Protein AF-A0A524DLZ0-F1 (afdb_monomer_lite)

Sequence (74 aa):
MPVPVGPVYEGERIRAKQMYVELGGPKVEKHFELVRVREPKEIKDGQVTIHGPDLKDMEEGGRYPIGILVEVAG

Foldseek 3Di:
DVDDDDPVCPPDDQDLVRAFEAEDDPVHPAEDEDEEEDEPVVDDPPDDDDDDDDSVRDGGSYYYYYYHYHYDY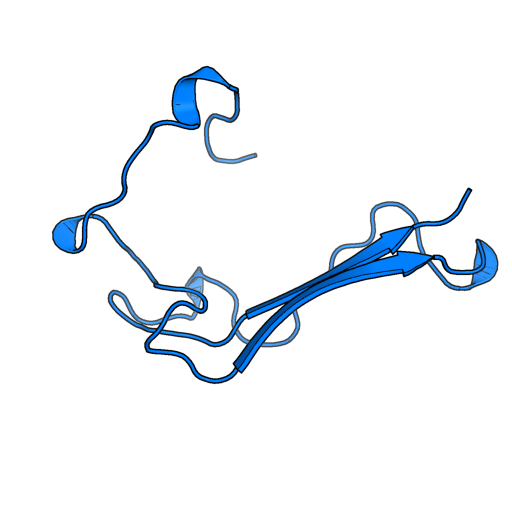D

Secondary structure (DSSP, 8-state):
--S--SGGGTT----GGG-S-EESSTT-S-EEEEEEE--TTT--TT-----S--GGGSPTT-EE-EEEEEEE--

Radius of gyration: 15.39 Å; chains: 1; bounding box: 34×28×33 Å

Structure (mmCIF, N/CA/C/O backbone):
data_AF-A0A524DLZ0-F1
#
_entry.id   AF-A0A524DLZ0-F1
#
loop_
_atom_site.group_PDB
_atom_site.id
_atom_site.type_symbol
_atom_site.label_atom_id
_atom_site.label_alt_id
_atom_site.label_comp_id
_atom_site.label_asym_id
_atom_site.label_entity_id
_atom_site.label_seq_id
_atom_site.pdbx_PDB_ins_code
_atom_site.Cartn_x
_atom_site.Cartn_y
_atom_site.Cartn_z
_atom_site.occupancy
_atom_site.B_iso_or_equiv
_atom_site.auth_seq_id
_atom_site.auth_comp_id
_atom_site.auth_asym_id
_atom_site.auth_atom_id
_atom_site.pdbx_PDB_model_num
ATOM 1 N N . MET A 1 1 ? -11.225 1.061 -13.812 1.00 82.31 1 MET A N 1
ATOM 2 C CA . MET A 1 1 ? -11.309 1.095 -12.334 1.00 82.31 1 MET A CA 1
ATOM 3 C C . MET A 1 1 ? -12.768 1.210 -11.932 1.00 82.31 1 MET A C 1
ATOM 5 O O . MET A 1 1 ? -13.491 1.896 -12.644 1.00 82.31 1 MET A O 1
ATOM 9 N N . PRO A 1 2 ? -13.203 0.545 -10.851 1.00 93.12 2 PRO A N 1
ATOM 10 C CA . PRO A 1 2 ? -14.598 0.559 -10.398 1.00 93.12 2 PRO A CA 1
ATOM 11 C C . PRO A 1 2 ? -15.008 1.863 -9.694 1.00 93.12 2 PRO A C 1
ATOM 13 O O . PRO A 1 2 ? -16.180 2.041 -9.383 1.00 93.12 2 PRO A O 1
ATOM 16 N N . VAL A 1 3 ? -14.058 2.768 -9.447 1.00 94.00 3 VAL A N 1
ATOM 17 C CA . VAL A 1 3 ? -14.274 4.067 -8.802 1.00 94.00 3 VAL A CA 1
ATOM 18 C C . VAL A 1 3 ? -13.746 5.205 -9.684 1.00 94.00 3 VAL A C 1
ATOM 20 O O . VAL A 1 3 ? -12.815 4.973 -10.469 1.00 94.00 3 VAL A O 1
ATOM 23 N N . PRO A 1 4 ? -14.313 6.424 -9.580 1.00 94.88 4 PRO A N 1
ATOM 24 C CA . PRO A 1 4 ? -13.752 7.614 -10.213 1.00 94.88 4 PRO A CA 1
ATOM 25 C C . PRO A 1 4 ? -12.330 7.884 -9.715 1.00 94.88 4 PRO A C 1
ATOM 27 O O . PRO A 1 4 ? -12.053 7.757 -8.527 1.00 94.88 4 PRO A O 1
ATOM 30 N N . VAL A 1 5 ? -11.435 8.285 -10.618 1.00 95.12 5 VAL A N 1
ATOM 31 C CA . VAL A 1 5 ? -10.057 8.669 -10.283 1.00 95.12 5 VAL A CA 1
ATOM 32 C C . VAL A 1 5 ? -9.700 9.943 -11.028 1.00 95.12 5 VAL A C 1
ATOM 34 O O . VAL A 1 5 ? -9.967 10.069 -12.222 1.00 95.12 5 VAL A O 1
ATOM 37 N N . GLY A 1 6 ? -9.106 10.895 -10.314 1.00 96.19 6 GLY A N 1
ATOM 38 C CA . GLY A 1 6 ? -8.654 12.165 -10.867 1.00 96.19 6 GLY A CA 1
ATOM 39 C C . GLY A 1 6 ? -8.271 13.172 -9.776 1.00 96.19 6 GLY A C 1
ATOM 40 O O . GLY A 1 6 ? -8.642 12.974 -8.618 1.00 96.19 6 GLY A O 1
ATOM 41 N N . PRO A 1 7 ? -7.581 14.274 -10.133 1.00 97.12 7 PRO A N 1
ATOM 42 C CA . PRO A 1 7 ? -7.057 15.252 -9.167 1.00 97.12 7 PRO A CA 1
ATOM 43 C C . PRO A 1 7 ? -8.125 15.905 -8.281 1.00 97.12 7 PRO A C 1
ATOM 45 O O . PRO A 1 7 ? -7.855 16.293 -7.152 1.00 97.12 7 PRO A O 1
ATOM 48 N N . VAL A 1 8 ? -9.367 15.990 -8.771 1.00 97.25 8 VAL A N 1
ATOM 49 C CA . VAL A 1 8 ? -10.505 16.553 -8.025 1.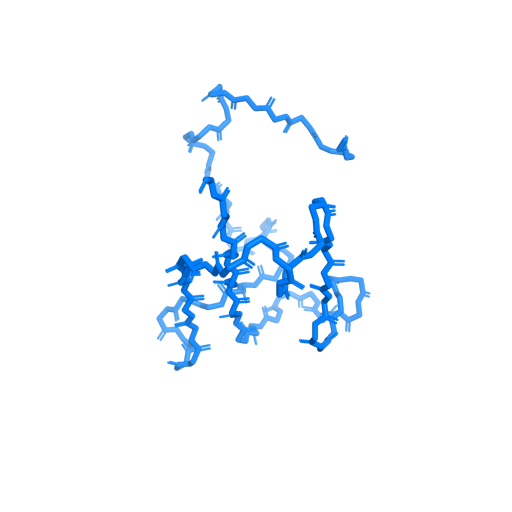00 97.25 8 VAL A CA 1
ATOM 50 C C . VAL A 1 8 ? -10.804 15.810 -6.713 1.00 97.25 8 VAL A C 1
ATOM 52 O O . VAL A 1 8 ? -11.398 16.395 -5.812 1.00 97.25 8 VAL A O 1
ATOM 55 N N . TYR A 1 9 ? -10.373 14.550 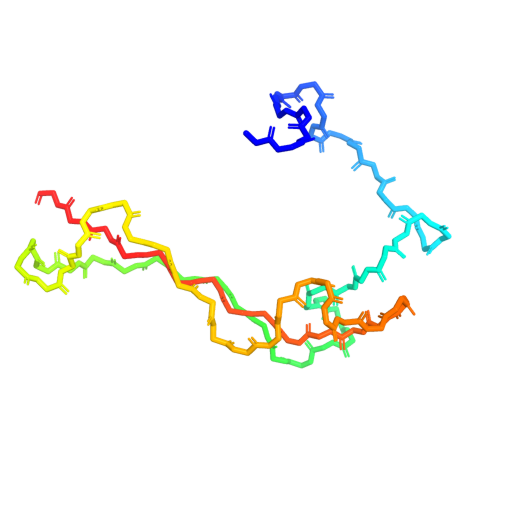-6.583 1.00 95.94 9 TYR A N 1
ATOM 56 C CA . TYR A 1 9 ? -10.629 13.711 -5.409 1.00 95.94 9 TYR A CA 1
ATOM 57 C C . TYR A 1 9 ? -9.457 13.664 -4.408 1.00 95.94 9 TYR A C 1
ATOM 59 O O . TYR A 1 9 ? -9.607 13.082 -3.341 1.00 95.94 9 TYR A O 1
ATOM 67 N N . GLU A 1 10 ? -8.304 14.289 -4.692 1.00 96.62 10 GLU A N 1
ATOM 68 C CA . GLU A 1 10 ? -7.106 14.222 -3.825 1.00 96.62 10 GLU A CA 1
ATOM 69 C C . GLU A 1 10 ? -7.348 14.794 -2.415 1.00 96.62 10 GLU A C 1
ATOM 71 O O . GLU A 1 10 ? -6.817 14.292 -1.428 1.00 96.62 10 GLU A O 1
ATOM 76 N N . GLY A 1 11 ? -8.195 15.823 -2.306 1.00 96.81 11 GLY A N 1
ATOM 77 C CA . GLY A 1 11 ? -8.556 16.450 -1.031 1.00 96.81 11 GLY A CA 1
ATOM 78 C C . GLY A 1 11 ? -9.655 15.727 -0.242 1.00 96.81 11 GLY A C 1
ATOM 79 O O . GLY A 1 11 ? -10.099 16.243 0.789 1.00 96.81 11 GLY A O 1
ATOM 80 N N . GLU A 1 12 ? -10.149 14.580 -0.718 1.00 96.25 12 GLU A N 1
ATOM 81 C CA . GLU A 1 12 ? -11.180 13.817 -0.019 1.00 96.25 12 GLU A CA 1
ATOM 82 C C . GLU A 1 12 ? -10.648 13.258 1.307 1.00 96.25 12 GLU A C 1
ATOM 84 O O . GLU A 1 12 ? -9.557 12.700 1.401 1.00 96.25 12 GLU A O 1
ATOM 89 N N . ARG A 1 13 ? -11.455 13.380 2.365 1.00 96.44 13 ARG A N 1
ATOM 90 C CA . ARG A 1 13 ? -11.137 12.821 3.679 1.00 96.44 13 ARG A CA 1
ATOM 91 C C . ARG A 1 13 ? -12.132 11.736 4.060 1.00 96.44 13 ARG A C 1
ATOM 93 O O . ARG A 1 13 ? -13.295 12.034 4.334 1.00 96.44 13 ARG A O 1
ATOM 100 N N . ILE A 1 14 ? -11.635 10.514 4.230 1.00 96.06 14 ILE A N 1
ATOM 101 C CA . ILE A 1 14 ? -12.405 9.380 4.752 1.00 96.06 14 ILE A CA 1
ATOM 102 C C . ILE A 1 14 ? -12.413 9.448 6.286 1.00 96.06 14 ILE A C 1
ATOM 104 O O . ILE A 1 14 ? -11.373 9.360 6.941 1.00 96.06 14 ILE A O 1
ATOM 108 N N . ARG A 1 15 ? -13.587 9.662 6.892 1.00 95.56 15 ARG A N 1
ATOM 109 C CA . ARG A 1 15 ? -13.751 9.658 8.361 1.00 95.56 15 ARG A CA 1
ATOM 110 C C . ARG A 1 15 ? -13.982 8.233 8.860 1.00 95.56 15 ARG A C 1
ATOM 112 O O . ARG A 1 15 ? -14.458 7.395 8.111 1.00 95.56 15 ARG A O 1
ATOM 119 N N . ALA A 1 16 ? -13.766 7.985 10.154 1.00 92.94 16 ALA A N 1
ATOM 120 C CA . ALA A 1 16 ? -13.898 6.647 10.747 1.00 92.94 16 ALA A CA 1
ATOM 121 C C . ALA A 1 16 ? -15.243 5.948 10.456 1.00 92.94 16 ALA A C 1
ATOM 123 O O . ALA A 1 16 ? -15.261 4.751 10.220 1.00 92.94 16 ALA A O 1
ATOM 124 N N . LYS A 1 17 ? -16.361 6.691 10.417 1.00 95.75 17 LYS A N 1
ATOM 125 C CA . LYS A 1 17 ? -17.693 6.140 10.089 1.00 95.75 17 LYS A CA 1
ATOM 126 C C . LYS A 1 17 ? -17.883 5.769 8.607 1.00 95.75 17 LYS A C 1
ATOM 128 O O . LYS A 1 17 ? -18.896 5.177 8.273 1.00 95.75 17 LYS A O 1
ATOM 133 N N . GLN A 1 18 ? -16.978 6.203 7.732 1.00 97.00 18 GLN A N 1
ATOM 134 C CA . GLN A 1 18 ? -17.005 5.981 6.279 1.00 97.00 18 GLN A CA 1
ATOM 135 C C . GLN A 1 18 ? -15.894 5.017 5.827 1.00 97.00 18 GLN A C 1
ATOM 137 O O . GLN A 1 18 ? -15.815 4.680 4.651 1.00 97.00 18 GLN A O 1
ATOM 142 N N . MET A 1 19 ? -14.998 4.631 6.735 1.00 96.12 19 MET A N 1
ATOM 143 C CA . MET A 1 19 ? -13.844 3.792 6.444 1.00 96.12 19 MET A CA 1
ATOM 144 C C . MET A 1 19 ? -14.253 2.322 6.501 1.00 96.12 19 MET A C 1
ATOM 146 O O . MET A 1 19 ? -14.750 1.876 7.530 1.00 96.12 19 MET A O 1
ATOM 150 N N . TYR A 1 20 ? -13.986 1.572 5.432 1.00 96.81 20 TYR A N 1
ATOM 151 C CA . TYR A 1 20 ? -14.180 0.122 5.431 1.00 96.81 20 TYR A CA 1
ATOM 152 C C . TYR A 1 20 ? -13.026 -0.597 6.141 1.00 96.81 20 TYR A C 1
ATOM 154 O O . TYR A 1 20 ? -13.258 -1.344 7.079 1.00 96.81 20 TYR A O 1
ATOM 162 N N . VAL A 1 21 ? -11.776 -0.312 5.767 1.00 96.88 21 VAL A N 1
ATOM 163 C CA . VAL A 1 21 ? -10.566 -0.837 6.426 1.00 96.88 21 VAL A CA 1
ATOM 164 C C . VAL A 1 21 ? -9.482 0.236 6.510 1.00 96.88 21 VAL A C 1
ATOM 166 O O . VAL A 1 21 ? -9.445 1.153 5.688 1.00 96.88 21 VAL A O 1
ATOM 169 N N . GLU A 1 22 ? -8.587 0.112 7.490 1.00 96.69 22 GLU A N 1
ATOM 170 C CA . GLU A 1 22 ? -7.350 0.899 7.591 1.00 96.69 22 GLU A CA 1
ATOM 171 C C . GLU A 1 22 ? -6.160 0.012 7.194 1.00 96.69 22 GLU A C 1
ATOM 173 O O . GLU A 1 22 ? -5.923 -1.031 7.807 1.00 96.69 22 GLU A O 1
ATOM 178 N N . LEU A 1 23 ? -5.405 0.413 6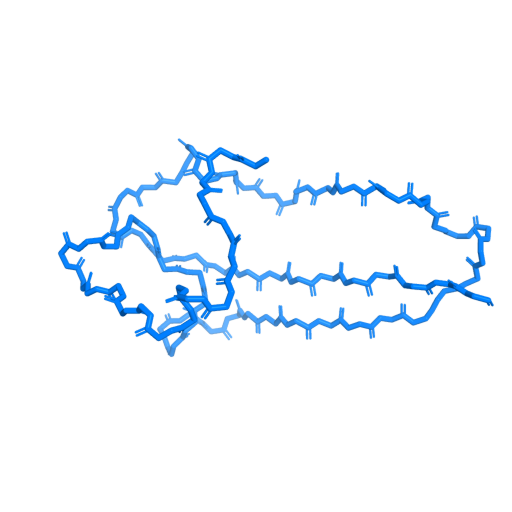.172 1.00 96.94 23 LEU A N 1
ATOM 179 C CA . LEU A 1 23 ? -4.201 -0.294 5.732 1.00 96.94 23 LEU A CA 1
ATOM 180 C C . LEU A 1 23 ? -2.972 0.493 6.201 1.00 96.94 23 LEU A C 1
ATOM 182 O O . LEU A 1 23 ? -2.703 1.585 5.705 1.00 96.94 23 LEU A O 1
ATOM 186 N N . GLY A 1 24 ? -2.239 -0.039 7.179 1.00 96.19 24 GLY A N 1
ATOM 187 C CA . GLY A 1 24 ? -1.136 0.670 7.831 1.00 96.19 24 GLY A CA 1
ATOM 188 C C . GLY A 1 24 ? -1.599 1.702 8.869 1.00 96.19 24 GLY A C 1
ATOM 189 O O . GLY A 1 24 ? -2.517 1.453 9.652 1.00 96.19 24 GLY A O 1
ATOM 190 N N . GLY A 1 25 ? -0.923 2.851 8.911 1.00 92.94 25 GLY A N 1
ATOM 191 C CA . GLY A 1 25 ? -1.196 3.921 9.871 1.00 92.94 25 GLY A CA 1
ATOM 192 C C . GLY A 1 25 ? -0.554 3.699 11.251 1.00 92.94 25 GLY A C 1
ATOM 193 O O . GLY A 1 25 ? 0.066 2.666 11.507 1.00 92.94 25 GLY A O 1
ATOM 194 N N . PRO A 1 26 ? -0.707 4.653 12.192 1.00 93.81 26 PRO A N 1
ATOM 195 C CA . PRO A 1 26 ? 0.020 4.651 13.471 1.00 93.81 26 PRO A CA 1
ATOM 196 C C . PRO A 1 26 ? -0.273 3.452 14.381 1.00 93.81 26 PRO A C 1
ATOM 198 O O . PRO A 1 26 ? 0.454 3.204 15.339 1.00 93.81 26 PRO A O 1
ATOM 201 N N . LYS A 1 27 ? -1.376 2.743 14.126 1.00 93.81 27 LYS A N 1
ATOM 202 C CA . LYS A 1 27 ? -1.836 1.599 14.923 1.00 93.81 27 LYS A CA 1
ATOM 203 C C . LYS A 1 27 ? -1.412 0.251 14.341 1.00 93.81 27 LYS A C 1
ATOM 205 O O . LYS A 1 27 ? -1.719 -0.776 14.938 1.00 93.81 27 LYS A O 1
ATOM 210 N N . VAL A 1 28 ? -0.736 0.249 13.195 1.00 96.88 28 VAL A N 1
ATOM 211 C CA . VAL A 1 28 ? -0.242 -0.954 12.528 1.00 96.88 28 VAL A CA 1
ATOM 212 C C . VAL A 1 28 ? 1.271 -0.840 12.421 1.00 96.88 28 VAL A C 1
ATOM 214 O O . VAL A 1 28 ? 1.790 -0.059 11.635 1.00 96.88 28 VAL A O 1
ATOM 217 N N . GLU A 1 29 ? 1.991 -1.634 13.210 1.00 96.31 29 GLU A N 1
ATOM 218 C CA . GLU A 1 29 ? 3.455 -1.548 13.319 1.00 96.31 29 GLU A CA 1
ATOM 219 C C . GLU A 1 29 ? 4.175 -1.766 11.977 1.00 96.31 29 GLU A C 1
ATOM 221 O O . GLU A 1 29 ? 5.173 -1.112 11.688 1.00 96.31 29 GLU A O 1
ATOM 226 N N . LYS A 1 30 ? 3.664 -2.677 11.140 1.00 96.19 30 LYS A N 1
ATOM 227 C CA . LYS A 1 30 ? 4.308 -3.097 9.889 1.00 96.19 30 LYS A CA 1
ATOM 228 C C . LYS A 1 30 ? 3.539 -2.584 8.681 1.00 96.19 30 LYS A C 1
ATOM 230 O O . LYS A 1 30 ? 2.498 -3.136 8.332 1.00 96.19 30 LYS A O 1
ATOM 235 N N . HIS A 1 31 ? 4.072 -1.565 8.026 1.00 97.56 31 HIS A N 1
ATOM 236 C CA . HIS A 1 31 ? 3.602 -1.115 6.722 1.00 97.56 31 HIS A CA 1
ATOM 237 C C . HIS A 1 31 ? 4.726 -0.396 5.974 1.00 97.56 31 HIS A C 1
ATOM 239 O O . HIS A 1 31 ? 5.571 0.239 6.603 1.00 97.56 31 HIS A O 1
ATOM 245 N N . PHE A 1 32 ? 4.770 -0.525 4.649 1.00 97.88 32 PHE A N 1
ATOM 246 C CA . PHE A 1 32 ? 5.774 0.154 3.829 1.00 97.88 32 PHE A CA 1
ATOM 247 C C . PHE A 1 32 ? 5.318 0.337 2.380 1.00 97.88 32 PHE A C 1
ATOM 249 O O . PHE A 1 32 ? 4.471 -0.397 1.869 1.00 97.88 32 PHE A O 1
ATOM 256 N N . GLU A 1 33 ? 5.976 1.267 1.700 1.00 98.12 33 GLU A N 1
ATOM 257 C CA . GLU A 1 33 ? 5.995 1.386 0.246 1.00 98.12 33 GLU A CA 1
ATOM 258 C C . GLU A 1 33 ? 7.452 1.426 -0.228 1.00 98.12 33 GLU A C 1
ATOM 260 O O . GLU A 1 33 ? 8.318 2.000 0.435 1.00 98.12 33 GLU A O 1
ATOM 265 N N . LEU A 1 34 ? 7.752 0.741 -1.331 1.00 98.38 34 LEU A N 1
ATOM 266 C CA . LEU A 1 34 ? 9.106 0.629 -1.858 1.00 98.38 34 LEU A CA 1
ATOM 267 C C . LEU A 1 34 ? 9.089 0.549 -3.382 1.00 98.38 34 LEU A C 1
ATOM 269 O O . LEU A 1 34 ? 8.427 -0.309 -3.963 1.00 98.38 34 LEU A O 1
ATOM 273 N N . VAL A 1 35 ? 9.905 1.390 -4.015 1.00 98.56 35 VAL A N 1
ATOM 274 C CA . VAL A 1 35 ? 10.197 1.312 -5.449 1.00 98.56 35 VAL A CA 1
ATOM 275 C C . VAL A 1 35 ? 11.580 0.693 -5.644 1.00 98.56 35 VAL A C 1
ATOM 277 O O . VAL A 1 35 ? 12.536 1.086 -4.971 1.00 98.56 35 VAL A O 1
ATOM 280 N N . ARG A 1 36 ? 11.710 -0.276 -6.557 1.00 98.00 36 ARG A N 1
ATOM 281 C CA . ARG A 1 36 ? 12.995 -0.910 -6.895 1.00 98.00 36 ARG A CA 1
ATOM 282 C C . ARG A 1 36 ? 13.201 -0.987 -8.398 1.00 98.00 36 ARG A C 1
ATOM 284 O O . ARG A 1 36 ? 12.318 -1.419 -9.128 1.00 98.00 36 ARG A O 1
ATOM 291 N N . VAL A 1 37 ? 14.407 -0.644 -8.836 1.00 97.81 37 VAL A N 1
ATOM 292 C CA . VAL A 1 37 ? 14.844 -0.907 -10.209 1.00 97.81 37 VAL A CA 1
ATOM 293 C C . VAL A 1 37 ? 15.234 -2.381 -10.337 1.00 97.81 37 VAL A C 1
ATOM 295 O O . VAL A 1 37 ? 15.914 -2.915 -9.453 1.00 97.81 37 VAL A O 1
ATOM 298 N N . ARG A 1 38 ? 14.802 -3.028 -11.420 1.00 97.31 38 ARG A N 1
ATOM 299 C CA . ARG A 1 38 ? 15.115 -4.419 -11.779 1.00 97.31 38 ARG A CA 1
ATOM 300 C C . ARG A 1 38 ? 15.645 -4.514 -13.197 1.00 97.31 38 ARG A C 1
ATOM 302 O O . ARG A 1 38 ? 15.431 -3.616 -14.009 1.00 97.31 38 ARG A O 1
ATOM 309 N N . GLU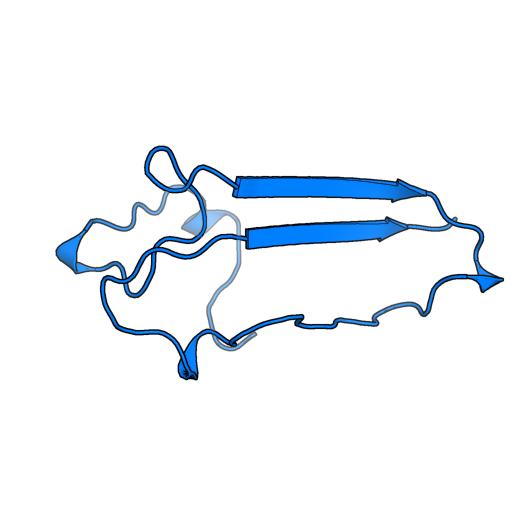 A 1 39 ? 16.316 -5.620 -13.504 1.00 97.25 39 GLU A N 1
ATOM 310 C CA . GLU A 1 39 ? 16.623 -5.916 -14.900 1.00 97.25 39 GLU A CA 1
ATOM 311 C C . GLU A 1 39 ? 15.321 -6.243 -15.660 1.00 97.25 39 GLU A C 1
ATOM 313 O O . GLU A 1 39 ? 14.464 -6.941 -15.113 1.00 97.25 39 GLU A O 1
ATOM 318 N N . PRO A 1 40 ? 15.163 -5.833 -16.935 1.00 95.19 40 PRO A N 1
ATOM 319 C CA . PRO A 1 40 ? 13.934 -6.080 -17.701 1.00 95.19 40 PRO A CA 1
ATOM 320 C C . PRO A 1 40 ? 13.512 -7.554 -17.778 1.00 95.19 40 PRO A C 1
ATOM 322 O O . PRO A 1 40 ? 12.335 -7.861 -17.914 1.00 95.19 40 PRO A O 1
ATOM 325 N N . LYS A 1 41 ? 14.474 -8.479 -17.686 1.00 96.31 41 LYS A N 1
ATOM 326 C CA . LYS A 1 41 ? 14.230 -9.929 -17.716 1.00 96.31 41 LYS A CA 1
ATOM 327 C C . LYS A 1 41 ? 13.663 -10.492 -16.404 1.00 96.31 41 LYS A C 1
ATOM 329 O O . LYS A 1 41 ? 13.201 -11.628 -16.393 1.00 96.31 41 LYS A O 1
ATOM 334 N N . GLU A 1 42 ? 13.763 -9.745 -15.305 1.00 95.56 42 GLU A N 1
ATOM 335 C CA . GLU A 1 42 ? 13.353 -10.180 -13.963 1.00 95.56 42 GLU A CA 1
ATOM 336 C C . GLU A 1 42 ? 11.899 -9.824 -13.639 1.00 95.56 42 GLU A C 1
ATOM 338 O O . GLU A 1 42 ? 11.343 -10.377 -12.692 1.00 95.56 42 GLU A O 1
ATOM 343 N N . ILE A 1 43 ? 11.279 -8.926 -14.410 1.00 96.38 43 ILE A N 1
ATOM 344 C CA . ILE A 1 43 ? 9.919 -8.442 -14.157 1.00 96.38 43 ILE A CA 1
ATOM 345 C C . ILE A 1 43 ? 9.022 -8.637 -15.375 1.00 96.38 43 ILE A C 1
ATOM 347 O O . ILE A 1 43 ? 9.472 -8.639 -16.519 1.00 96.38 43 ILE A O 1
ATOM 351 N N . LYS A 1 44 ? 7.720 -8.784 -15.127 1.00 97.00 44 LYS A N 1
ATOM 352 C CA . LYS A 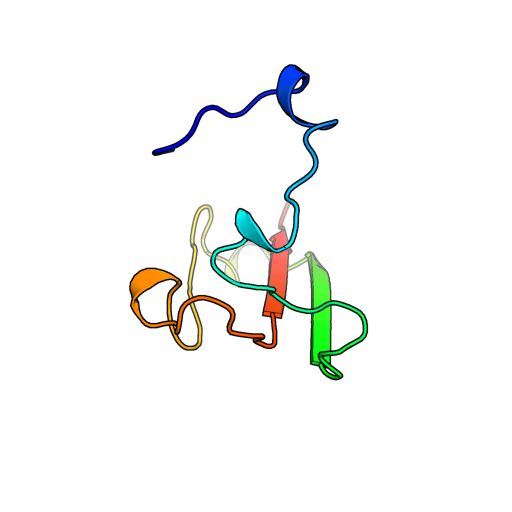1 44 ? 6.698 -8.824 -16.171 1.00 97.00 44 LYS A CA 1
ATOM 353 C C . LYS A 1 44 ? 5.919 -7.516 -16.156 1.00 97.00 44 LYS A C 1
ATOM 355 O O . LYS A 1 44 ? 5.233 -7.220 -15.180 1.00 97.00 44 LYS A O 1
ATOM 360 N N . ASP A 1 45 ? 5.999 -6.773 -17.254 1.00 96.88 45 ASP A N 1
ATOM 361 C CA . ASP A 1 45 ? 5.268 -5.516 -17.400 1.00 96.88 45 ASP A CA 1
ATOM 362 C C . ASP A 1 45 ? 3.754 -5.709 -17.186 1.00 96.88 45 ASP A C 1
ATOM 364 O O . ASP A 1 45 ? 3.158 -6.699 -17.628 1.00 96.88 45 ASP A O 1
ATOM 368 N N . GLY A 1 46 ? 3.153 -4.782 -16.440 1.00 96.00 46 GLY A N 1
ATOM 369 C CA . GLY A 1 46 ? 1.740 -4.802 -16.054 1.00 96.00 46 GLY A CA 1
ATOM 370 C C . GLY A 1 46 ? 1.318 -5.909 -15.076 1.00 96.00 46 GLY A C 1
ATOM 371 O O . GLY A 1 46 ? 0.124 -6.032 -14.793 1.00 96.00 46 GLY A O 1
ATOM 372 N N . GLN A 1 47 ? 2.236 -6.734 -14.558 1.00 97.56 47 GLN A N 1
ATOM 373 C CA . GLN A 1 47 ? 1.887 -7.750 -13.564 1.00 97.56 47 GLN A CA 1
ATOM 374 C C . GLN A 1 47 ? 1.525 -7.107 -12.220 1.00 97.56 47 GLN A C 1
ATOM 376 O O . GLN A 1 47 ? 2.277 -6.308 -11.672 1.00 97.56 47 GLN A O 1
ATOM 381 N N . VAL A 1 48 ? 0.392 -7.528 -11.656 1.00 97.38 48 VAL A N 1
ATOM 382 C CA . VAL A 1 48 ? -0.051 -7.152 -10.309 1.00 97.38 48 VAL A CA 1
ATOM 383 C C . VAL A 1 48 ? -0.364 -8.425 -9.529 1.00 97.38 48 VAL A C 1
ATOM 385 O O . VAL A 1 48 ? -1.070 -9.304 -10.029 1.00 97.38 48 VAL A O 1
ATOM 388 N N . THR A 1 49 ? 0.163 -8.537 -8.312 1.00 97.38 49 THR A N 1
ATOM 389 C CA . THR A 1 49 ? -0.096 -9.654 -7.394 1.00 97.38 49 THR A CA 1
ATOM 390 C C . THR A 1 49 ? -0.544 -9.133 -6.032 1.00 97.38 49 THR A C 1
ATOM 392 O O . THR A 1 49 ? -0.178 -8.036 -5.618 1.00 97.38 49 THR A O 1
ATOM 395 N N . ILE A 1 50 ? -1.345 -9.933 -5.329 1.00 97.31 50 ILE A N 1
ATOM 396 C CA . ILE A 1 50 ? -1.756 -9.680 -3.945 1.00 97.31 50 ILE A CA 1
ATOM 397 C C . ILE A 1 50 ? -1.260 -10.860 -3.111 1.00 97.31 50 ILE A C 1
ATOM 399 O O . ILE A 1 50 ? -1.569 -12.013 -3.413 1.00 97.31 50 ILE A O 1
ATOM 403 N N . HIS A 1 51 ? -0.468 -10.573 -2.078 1.00 97.00 51 HIS A N 1
ATOM 404 C CA . HIS A 1 51 ? 0.021 -11.565 -1.123 1.00 97.00 51 HIS A CA 1
ATOM 405 C C . HIS A 1 51 ? -0.648 -11.320 0.231 1.00 97.00 51 HIS A C 1
ATOM 407 O O . HIS A 1 51 ? -0.312 -10.361 0.922 1.00 97.00 51 HIS A O 1
ATOM 413 N N . GLY A 1 52 ? -1.591 -12.185 0.602 1.00 95.81 52 GLY A N 1
ATOM 414 C CA . GLY A 1 52 ? -2.459 -11.991 1.766 1.00 95.81 52 GLY A CA 1
ATOM 415 C C . GLY A 1 52 ? -3.930 -11.831 1.364 1.00 95.81 52 GLY A C 1
ATOM 416 O O . GLY A 1 52 ? -4.263 -12.080 0.203 1.00 95.81 52 GLY A O 1
ATOM 417 N N . PRO A 1 53 ? -4.812 -11.472 2.313 1.00 96.12 53 PRO A N 1
ATOM 418 C CA . PRO A 1 53 ? -6.230 -11.275 2.033 1.00 96.12 53 PRO A CA 1
ATOM 419 C C . PRO A 1 53 ? -6.450 -10.068 1.116 1.00 96.12 53 PRO A C 1
ATOM 421 O O . PRO A 1 53 ? -5.756 -9.056 1.218 1.00 96.12 53 PRO A O 1
ATOM 424 N N . ASP A 1 54 ? -7.437 -10.182 0.235 1.00 96.12 54 ASP A N 1
ATOM 425 C CA . ASP A 1 54 ? -7.944 -9.076 -0.574 1.00 96.12 54 ASP A CA 1
ATOM 426 C C . ASP A 1 54 ? -9.006 -8.296 0.226 1.00 96.12 54 ASP A C 1
ATOM 428 O O . ASP A 1 54 ? -9.525 -8.789 1.228 1.00 96.12 54 ASP A O 1
ATOM 432 N N . LEU A 1 55 ? -9.367 -7.086 -0.208 1.00 94.81 55 LEU A N 1
ATOM 433 C CA . LEU A 1 55 ? -10.284 -6.197 0.523 1.00 94.81 55 LEU A CA 1
ATOM 434 C C . LEU A 1 55 ? -11.635 -6.849 0.844 1.00 94.81 55 LEU A C 1
ATOM 436 O O . LEU A 1 55 ? -12.202 -6.592 1.899 1.00 94.81 55 LEU A O 1
ATOM 440 N N . LYS A 1 56 ? -12.144 -7.704 -0.051 1.00 94.44 56 LYS A N 1
ATOM 441 C CA . LYS A 1 56 ? -13.421 -8.419 0.129 1.00 94.44 56 LYS A CA 1
ATOM 442 C C . LYS A 1 56 ? -13.395 -9.466 1.250 1.00 94.44 56 LYS A C 1
ATOM 444 O O . LYS A 1 56 ? -14.456 -9.887 1.698 1.00 94.44 56 LYS A O 1
ATOM 449 N N . ASP A 1 57 ? -12.202 -9.901 1.650 1.00 96.31 57 ASP A N 1
ATOM 450 C CA . ASP A 1 57 ? -11.977 -10.936 2.660 1.00 96.31 57 ASP A CA 1
ATOM 451 C C . ASP A 1 57 ? -11.615 -10.322 4.030 1.00 96.31 57 ASP A C 1
ATOM 453 O O . ASP A 1 57 ? -11.329 -11.044 4.984 1.00 96.31 57 ASP A O 1
ATOM 457 N N . MET A 1 58 ? -11.594 -8.987 4.129 1.00 97.06 58 MET A N 1
ATOM 458 C CA . MET A 1 58 ? -11.284 -8.243 5.350 1.00 97.06 58 MET A CA 1
ATOM 459 C C . MET A 1 58 ? -12.550 -7.868 6.129 1.00 97.06 58 MET A C 1
ATOM 461 O O . MET A 1 58 ? -13.626 -7.684 5.566 1.00 97.06 58 MET A O 1
ATOM 465 N N . GLU A 1 59 ? -12.408 -7.716 7.443 1.00 97.44 59 GLU A N 1
ATOM 466 C CA . GLU A 1 59 ? -13.485 -7.293 8.333 1.00 97.44 59 GLU A CA 1
ATOM 467 C C . GLU A 1 59 ? -13.662 -5.772 8.292 1.00 97.44 59 GLU A C 1
ATOM 469 O O . GLU A 1 59 ? -12.693 -5.009 8.373 1.00 97.44 59 GLU A O 1
ATOM 474 N N . GLU A 1 60 ? -14.917 -5.324 8.222 1.00 97.00 60 GLU A N 1
ATOM 475 C CA . GLU A 1 60 ? -15.261 -3.904 8.281 1.00 97.00 60 GLU A CA 1
ATOM 476 C C . GLU A 1 60 ? -14.817 -3.283 9.620 1.00 97.00 60 GLU A C 1
ATOM 478 O O . GLU A 1 60 ? -15.055 -3.818 10.703 1.00 97.00 60 GLU A O 1
ATOM 483 N N . GLY A 1 61 ? -14.143 -2.137 9.546 1.00 95.62 61 GLY A N 1
ATOM 484 C CA . GLY A 1 61 ? -13.490 -1.464 10.668 1.00 95.62 61 GLY A CA 1
ATOM 485 C C . GLY A 1 61 ? -12.125 -2.048 11.057 1.00 95.62 61 GLY A C 1
ATOM 486 O O . GLY A 1 61 ? -11.479 -1.513 11.966 1.00 95.62 61 GLY A O 1
ATOM 487 N N . GLY A 1 62 ? -11.673 -3.112 10.385 1.00 95.94 62 GLY A N 1
ATOM 488 C CA . GLY A 1 62 ? -10.400 -3.778 10.640 1.00 95.94 62 GLY A CA 1
ATOM 489 C C . GLY A 1 62 ? -9.172 -2.937 10.273 1.00 95.94 62 GLY A C 1
ATOM 490 O O . GLY A 1 62 ? -9.238 -1.985 9.487 1.00 95.94 62 GLY A O 1
ATOM 491 N N . ARG A 1 63 ? -8.023 -3.303 10.858 1.00 96.88 63 ARG A N 1
ATOM 492 C CA . ARG A 1 63 ? -6.710 -2.708 10.567 1.00 96.88 63 ARG A CA 1
ATOM 493 C C . ARG A 1 63 ? -5.728 -3.781 10.132 1.00 96.88 63 ARG A C 1
ATOM 495 O O . ARG A 1 63 ? -5.535 -4.749 10.865 1.00 96.88 63 ARG A O 1
ATOM 502 N N . TYR A 1 64 ? -5.073 -3.581 8.996 1.00 97.31 64 TYR A N 1
ATOM 503 C CA . TYR A 1 64 ? -4.214 -4.596 8.386 1.00 97.31 64 TYR A CA 1
ATOM 504 C C . TYR A 1 64 ? -2.850 -4.020 7.983 1.00 97.31 64 TYR A C 1
ATOM 506 O O . TYR A 1 64 ? -2.764 -2.844 7.618 1.00 97.31 64 TYR A O 1
ATOM 514 N N . PRO A 1 65 ? -1.766 -4.818 8.041 1.00 97.38 65 PRO A N 1
ATOM 515 C CA . PRO A 1 65 ? -0.486 -4.438 7.451 1.00 97.38 65 PRO A CA 1
ATOM 516 C C . PRO A 1 65 ? -0.602 -4.349 5.926 1.00 97.38 65 PRO A C 1
ATOM 518 O O . PRO A 1 65 ? -1.330 -5.122 5.306 1.00 97.38 65 PRO A O 1
ATOM 521 N N . ILE A 1 66 ? 0.152 -3.432 5.320 1.00 97.88 66 ILE A N 1
ATOM 522 C CA . ILE A 1 66 ? 0.237 -3.276 3.864 1.00 97.88 66 ILE A CA 1
ATOM 523 C C . ILE A 1 66 ? 1.690 -3.112 3.427 1.00 97.88 66 ILE A C 1
ATOM 525 O O . ILE A 1 66 ? 2.470 -2.409 4.069 1.00 97.88 66 ILE A O 1
ATOM 529 N N . GLY A 1 67 ? 2.047 -3.765 2.326 1.00 98.19 67 GLY A N 1
ATOM 530 C CA . GLY A 1 67 ? 3.308 -3.558 1.629 1.00 98.19 67 GLY A CA 1
ATOM 531 C C . GLY A 1 67 ? 3.032 -3.264 0.163 1.00 98.19 67 GLY A C 1
ATOM 532 O O . GLY A 1 67 ? 2.394 -4.075 -0.506 1.00 98.19 67 GLY A O 1
ATOM 533 N N . ILE A 1 68 ? 3.512 -2.126 -0.333 1.00 98.44 68 ILE A N 1
ATOM 534 C CA . ILE A 1 68 ? 3.440 -1.775 -1.754 1.00 98.44 68 ILE A CA 1
ATOM 535 C C . ILE A 1 68 ? 4.850 -1.889 -2.328 1.00 98.44 68 ILE A C 1
ATOM 537 O O . ILE A 1 68 ? 5.722 -1.088 -2.001 1.00 98.44 68 ILE A O 1
ATOM 541 N N . LEU A 1 69 ? 5.083 -2.896 -3.168 1.00 98.25 69 LEU A N 1
ATOM 542 C CA . LEU A 1 69 ? 6.332 -3.051 -3.908 1.00 98.25 69 LEU A CA 1
ATOM 543 C C . LEU A 1 69 ? 6.078 -2.717 -5.376 1.00 98.25 69 LEU A C 1
ATOM 545 O O . LEU A 1 69 ? 5.321 -3.416 -6.046 1.00 98.25 69 LEU A O 1
ATOM 549 N N . VAL A 1 70 ? 6.725 -1.664 -5.866 1.00 98.44 70 VAL A N 1
ATOM 550 C CA . VAL A 1 70 ? 6.697 -1.280 -7.279 1.00 98.44 70 VAL A CA 1
ATOM 551 C C . VAL A 1 70 ? 8.061 -1.580 -7.880 1.00 98.44 70 VAL A C 1
ATOM 553 O O . VAL A 1 70 ? 9.071 -0.997 -7.483 1.00 98.44 70 VAL A O 1
ATOM 556 N N . GLU A 1 71 ? 8.100 -2.497 -8.838 1.00 98.19 71 GLU A N 1
ATOM 557 C CA . GLU A 1 71 ? 9.322 -2.829 -9.564 1.00 98.19 71 GLU A CA 1
ATOM 558 C C . GLU A 1 71 ? 9.286 -2.183 -10.947 1.00 98.19 71 GLU A C 1
ATOM 560 O O . GLU A 1 71 ? 8.303 -2.307 -11.676 1.00 98.19 71 GLU A O 1
ATOM 565 N N . VAL A 1 72 ? 10.350 -1.457 -11.286 1.00 97.94 72 VAL A N 1
ATOM 566 C CA . VAL A 1 72 ? 10.471 -0.709 -12.543 1.00 97.94 72 VAL A CA 1
ATOM 567 C C . VAL A 1 72 ? 11.710 -1.157 -13.312 1.00 97.94 72 VAL A C 1
ATOM 569 O O . VAL A 1 72 ? 12.735 -1.491 -12.717 1.00 97.94 72 VAL A O 1
ATOM 572 N N . ALA A 1 73 ? 11.626 -1.128 -14.637 1.00 97.31 73 ALA A N 1
ATOM 573 C CA . ALA A 1 73 ? 12.753 -1.317 -15.544 1.00 97.31 73 ALA A CA 1
ATOM 574 C C . ALA A 1 73 ? 12.637 -0.316 -16.703 1.00 97.31 73 ALA A C 1
ATOM 576 O O . ALA A 1 73 ? 11.529 0.107 -17.041 1.00 97.31 73 ALA A O 1
ATOM 577 N N . GLY A 1 74 ? 13.772 0.070 -17.287 1.00 90.75 74 GLY A N 1
ATOM 578 C CA . GLY A 1 74 ? 13.870 1.020 -18.397 1.00 90.75 74 GLY A CA 1
ATOM 579 C C . GLY A 1 74 ? 15.185 0.876 -19.141 1.00 90.75 74 GLY A C 1
ATOM 580 O O . GLY A 1 74 ? 16.153 0.390 -18.513 1.00 90.75 74 GLY A O 1
#

pLDDT: mean 96.26, std 2.19, range [82.31, 98.56]